Protein AF-A0A530K915-F1 (afdb_monomer)

Secondary structure (DSSP, 8-state):
---EEEE-GGG-EEEESSSPPP-------TT-TTTTTTT-SHHHHHHHHHHH-

pLDDT: mean 85.82, std 12.49, range [54.81, 97.25]

Solvent-accessible surface area (backbone atoms only — not comparable to full-atom values): 3570 Å² total; per-residue (Å²): 110,83,70,43,78,44,82,48,80,92,88,39,70,47,77,42,48,88,52,89,81,88,79,85,86,81,80,71,43,81,78,45,88,86,60,81,37,70,29,57,49,70,70,45,38,52,57,50,54,64,70,72,108

Sequence (53 aa):
MTARRWQLAHGRYLDLGDKAVVVGILNVTPDSFSDGGLFDAPDKALAQARRIV

Radius of gyration: 15.09 Å; Cα contacts (8 Å, |Δi|>4): 49; chains: 1; bounding box: 35×18×37 Å

Structure (mmCIF, N/CA/C/O backbone):
data_AF-A0A530K915-F1
#
_entry.id   AF-A0A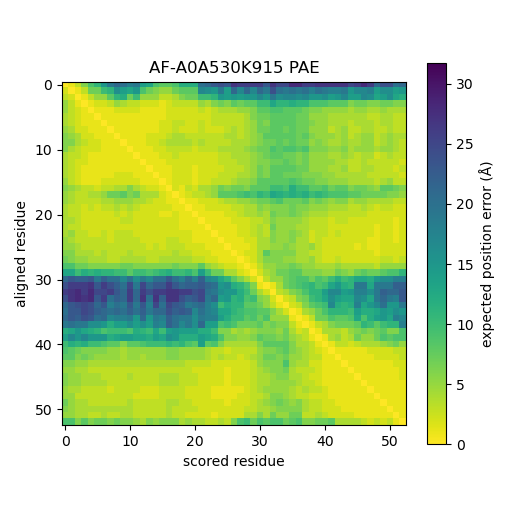530K915-F1
#
loop_
_atom_site.group_PDB
_atom_site.id
_atom_site.type_symbol
_atom_site.label_atom_id
_atom_site.label_alt_id
_atom_site.label_comp_id
_atom_site.label_asym_id
_atom_site.label_entity_id
_atom_site.label_seq_id
_atom_site.pdbx_PDB_ins_code
_atom_site.Cartn_x
_atom_site.Cartn_y
_atom_site.Cartn_z
_atom_site.occupancy
_atom_site.B_iso_or_equiv
_atom_site.auth_seq_id
_atom_site.auth_comp_id
_atom_site.auth_asym_id
_atom_site.auth_atom_id
_atom_site.pdbx_PDB_model_num
ATOM 1 N N . MET A 1 1 ? -10.016 2.848 22.699 1.00 65.19 1 MET A N 1
ATOM 2 C CA . MET A 1 1 ? -9.748 4.245 22.262 1.00 65.19 1 MET A CA 1
ATOM 3 C C . MET A 1 1 ? -10.841 4.613 21.265 1.00 65.19 1 MET A C 1
ATOM 5 O O . MET A 1 1 ? -11.394 3.700 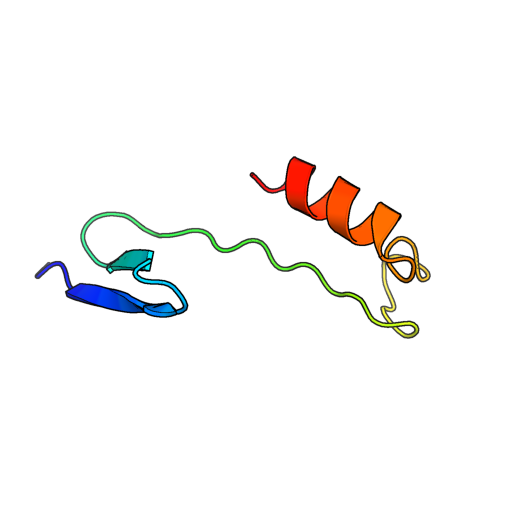20.674 1.00 65.19 1 MET A O 1
ATOM 9 N N . THR A 1 2 ? -11.239 5.876 21.085 1.00 76.19 2 THR A N 1
ATOM 10 C CA . THR A 1 2 ? -12.328 6.159 20.128 1.00 76.19 2 THR A CA 1
ATOM 11 C C . THR A 1 2 ? -11.846 5.875 18.709 1.00 76.19 2 THR A C 1
ATOM 13 O O . THR A 1 2 ? -10.900 6.511 18.244 1.00 76.19 2 THR A O 1
ATOM 16 N N . ALA A 1 3 ? -12.479 4.915 18.034 1.00 85.31 3 ALA A N 1
ATOM 17 C CA . ALA A 1 3 ? -12.180 4.614 16.645 1.00 85.31 3 ALA A CA 1
ATOM 18 C C . ALA A 1 3 ? -12.486 5.841 15.771 1.00 85.31 3 ALA A C 1
ATOM 20 O O . ALA A 1 3 ? -13.575 6.416 15.838 1.00 85.31 3 ALA A O 1
ATOM 21 N N . ARG A 1 4 ? -11.516 6.255 14.955 1.00 93.69 4 ARG A N 1
ATOM 22 C CA . ARG A 1 4 ? -11.646 7.349 13.993 1.00 93.69 4 ARG A CA 1
ATOM 23 C C . ARG A 1 4 ? -11.663 6.777 12.587 1.00 93.69 4 ARG A C 1
ATOM 25 O O . ARG A 1 4 ? -10.691 6.166 12.151 1.00 93.69 4 ARG A O 1
ATOM 32 N N . ARG A 1 5 ? -12.727 7.072 11.844 1.00 94.94 5 ARG A N 1
ATOM 33 C CA . ARG A 1 5 ? -12.782 6.790 10.412 1.00 94.94 5 ARG A CA 1
ATOM 34 C C . ARG A 1 5 ? -12.045 7.874 9.631 1.00 94.94 5 ARG A C 1
ATOM 36 O O . ARG A 1 5 ? -12.470 9.030 9.616 1.00 94.94 5 ARG A O 1
ATOM 43 N N . TRP A 1 6 ? -10.952 7.505 8.975 1.00 95.81 6 TRP A N 1
ATOM 44 C CA . TRP A 1 6 ? -10.238 8.370 8.041 1.00 95.81 6 TRP A CA 1
ATOM 45 C C . TRP A 1 6 ? -10.732 8.109 6.618 1.00 95.81 6 TRP A C 1
ATOM 47 O O . TRP A 1 6 ? -10.557 7.016 6.085 1.00 95.81 6 TRP A O 1
ATOM 57 N N . GLN A 1 7 ? -11.362 9.114 6.010 1.00 97.25 7 GLN A N 1
ATOM 58 C CA . GLN A 1 7 ? -11.791 9.065 4.614 1.00 97.25 7 GLN A CA 1
ATOM 59 C C . GLN A 1 7 ? -10.594 9.132 3.659 1.00 97.25 7 GLN A C 1
ATOM 61 O O . GLN A 1 7 ? -9.712 9.978 3.814 1.00 97.25 7 GLN A O 1
ATOM 66 N N . LEU A 1 8 ? -10.601 8.258 2.658 1.00 96.38 8 LEU A N 1
ATOM 67 C CA . LEU A 1 8 ? -9.659 8.217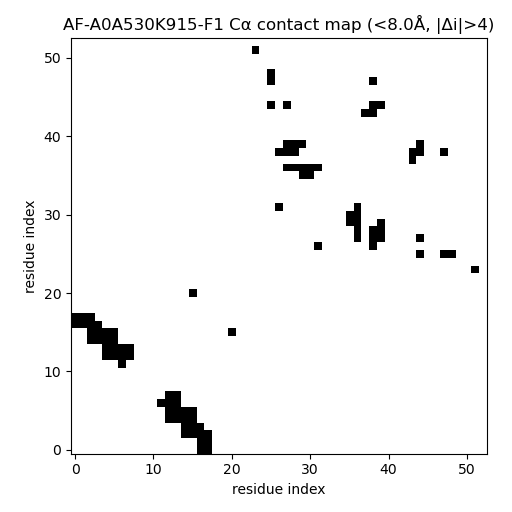 1.546 1.00 96.38 8 LEU A CA 1
ATOM 68 C C . LEU A 1 8 ? -10.391 8.536 0.234 1.00 96.38 8 LEU A C 1
ATOM 70 O O . LEU A 1 8 ? -11.617 8.637 0.170 1.00 96.38 8 LEU A O 1
ATOM 74 N N . ALA A 1 9 ? -9.635 8.663 -0.853 1.00 96.25 9 ALA A N 1
ATOM 75 C CA . ALA A 1 9 ? -10.215 8.856 -2.175 1.00 96.25 9 ALA A CA 1
ATOM 76 C C . ALA A 1 9 ? -11.043 7.635 -2.631 1.00 96.25 9 ALA A C 1
ATOM 78 O O . ALA A 1 9 ? -10.760 6.489 -2.264 1.00 96.25 9 ALA A O 1
ATOM 79 N N . HIS A 1 10 ? -11.991 7.880 -3.541 1.00 96.75 10 HIS A N 1
ATOM 80 C CA . HIS A 1 10 ? -12.845 6.857 -4.166 1.00 96.75 10 HIS A CA 1
ATOM 81 C C . HIS A 1 10 ? -13.799 6.152 -3.183 1.00 96.75 10 HIS A C 1
ATOM 83 O O . HIS A 1 10 ? -14.052 4.959 -3.315 1.00 96.75 10 HIS A O 1
ATOM 89 N N . GLY A 1 11 ? -14.298 6.866 -2.165 1.00 96.88 11 GLY A N 1
ATOM 90 C CA . GLY A 1 11 ? -15.252 6.323 -1.185 1.00 96.88 11 GLY A CA 1
ATOM 91 C C . GLY A 1 11 ? -14.665 5.276 -0.229 1.00 96.88 11 GLY A C 1
ATOM 92 O O . GLY A 1 11 ? -15.411 4.592 0.468 1.00 96.88 11 GLY A O 1
ATOM 93 N N . ARG A 1 12 ? -13.335 5.132 -0.198 1.00 96.69 12 ARG A N 1
ATOM 94 C CA . ARG A 1 12 ? -12.621 4.212 0.696 1.00 96.69 12 ARG A CA 1
ATOM 95 C C . ARG A 1 12 ? -12.347 4.873 2.045 1.00 96.69 12 ARG A C 1
ATOM 97 O O . ARG A 1 12 ? -12.292 6.095 2.138 1.00 96.69 12 ARG A O 1
ATOM 104 N N . TYR A 1 13 ? -12.122 4.073 3.083 1.00 96.25 13 TYR A N 1
ATOM 105 C CA . TYR A 1 13 ? -11.786 4.574 4.415 1.00 96.25 13 TYR A CA 1
ATOM 106 C C . TYR A 1 13 ? -10.887 3.602 5.190 1.00 96.25 13 TYR A C 1
ATOM 108 O O . TYR A 1 13 ? -10.840 2.412 4.881 1.00 96.25 13 TYR A O 1
ATOM 116 N N . LEU A 1 14 ? -10.199 4.118 6.211 1.00 95.62 14 LEU A N 1
ATOM 117 C CA . LEU A 1 14 ? -9.487 3.337 7.227 1.00 95.62 14 LEU A CA 1
ATOM 118 C C . LEU A 1 14 ? -10.106 3.612 8.596 1.00 95.62 14 LEU A C 1
ATOM 120 O O . LEU A 1 14 ? -10.298 4.772 8.962 1.00 95.62 14 LEU A O 1
ATOM 124 N N . ASP A 1 15 ? -10.386 2.564 9.364 1.00 94.94 15 ASP A N 1
ATOM 125 C CA . ASP A 1 15 ? -10.782 2.697 10.764 1.00 94.94 15 ASP A CA 1
ATOM 126 C C . ASP A 1 15 ? -9.515 2.624 11.636 1.00 94.94 15 ASP A C 1
ATOM 128 O O . ASP A 1 15 ? -8.858 1.587 11.722 1.00 94.94 15 ASP A O 1
ATOM 132 N N . LEU A 1 16 ? -9.141 3.753 12.242 1.00 94.38 16 LEU A N 1
ATOM 133 C CA . LEU A 1 16 ? -7.982 3.875 13.129 1.00 94.38 16 LEU A CA 1
ATOM 134 C C . LEU A 1 16 ? -8.428 3.789 14.588 1.00 94.38 16 LEU A C 1
ATOM 136 O O . LEU A 1 16 ? -9.353 4.496 14.982 1.00 94.38 16 LEU A O 1
ATOM 140 N N . GLY A 1 17 ? -7.762 2.984 15.415 1.00 91.94 17 GLY A N 1
ATOM 141 C CA . GLY A 1 17 ? -8.100 2.881 16.835 1.00 91.94 17 GLY A CA 1
ATOM 142 C C . GLY A 1 17 ? -7.591 1.588 17.448 1.00 91.94 17 GLY A C 1
ATOM 143 O O . GLY A 1 17 ? -6.388 1.383 17.549 1.00 91.94 17 GLY A O 1
ATOM 144 N N . ASP A 1 18 ? -8.516 0.716 17.845 1.00 89.38 18 ASP A N 1
ATOM 145 C CA . ASP A 1 18 ? -8.218 -0.477 18.647 1.00 89.38 18 ASP A CA 1
ATOM 146 C C . ASP A 1 18 ? -7.330 -1.518 17.934 1.00 89.38 18 ASP A C 1
ATOM 148 O O . ASP A 1 18 ? -6.773 -2.400 18.585 1.00 89.38 18 ASP A O 1
ATOM 152 N N . LYS A 1 19 ? -7.161 -1.418 16.607 1.00 91.62 19 LYS A N 1
ATOM 153 C CA . LYS A 1 19 ? -6.194 -2.209 15.833 1.00 91.62 19 LYS A CA 1
ATOM 154 C C . LYS A 1 19 ? -5.227 -1.299 15.084 1.00 91.62 19 LYS A C 1
ATOM 156 O O . LYS A 1 19 ? -5.636 -0.306 14.482 1.00 91.62 19 LYS A O 1
ATOM 161 N N . ALA A 1 20 ? -3.952 -1.682 15.084 1.00 92.62 20 ALA A N 1
ATOM 162 C CA . ALA A 1 20 ? -2.945 -1.045 14.251 1.00 92.62 20 ALA A CA 1
ATOM 163 C C . ALA A 1 20 ? -3.192 -1.372 12.772 1.00 92.62 20 ALA A C 1
ATOM 165 O O . ALA A 1 20 ? -3.507 -2.509 12.419 1.00 92.62 20 ALA A O 1
ATOM 166 N N . VAL A 1 21 ? -3.015 -0.370 11.914 1.00 94.56 21 VAL A N 1
ATOM 167 C CA . VAL A 1 21 ? -3.059 -0.525 10.458 1.00 94.56 21 VAL A CA 1
ATOM 168 C C . VAL A 1 21 ? -1.626 -0.543 9.945 1.00 94.56 21 VAL A C 1
ATOM 170 O O . VAL A 1 21 ? -0.866 0.389 10.199 1.00 94.56 21 VAL A O 1
ATOM 173 N N . VAL A 1 22 ? -1.264 -1.600 9.220 1.00 95.38 22 VAL A N 1
ATOM 174 C CA . VAL A 1 22 ? 0.024 -1.694 8.528 1.00 95.38 22 VAL A CA 1
ATOM 175 C C . VAL A 1 22 ? -0.156 -1.166 7.111 1.00 95.38 22 VAL A C 1
ATOM 177 O O . VAL A 1 22 ? -1.078 -1.573 6.408 1.00 95.38 22 VAL A O 1
ATOM 180 N N . VAL A 1 23 ? 0.722 -0.256 6.694 1.00 95.56 23 VAL A N 1
ATOM 181 C CA . VAL A 1 23 ? 0.732 0.301 5.340 1.00 95.56 23 VAL A CA 1
ATOM 182 C C . VAL A 1 23 ? 2.019 -0.135 4.661 1.00 95.56 23 VAL A C 1
ATOM 184 O O . VAL A 1 23 ? 3.109 0.218 5.107 1.00 95.56 23 VAL A O 1
ATOM 187 N N . GLY A 1 24 ? 1.893 -0.917 3.592 1.00 94.38 24 GLY A N 1
ATOM 188 C CA . GLY A 1 24 ? 3.038 -1.286 2.771 1.00 94.38 24 GLY A CA 1
ATOM 189 C C . GLY A 1 24 ? 3.507 -0.105 1.929 1.00 94.38 24 GLY A C 1
ATOM 190 O O . GLY A 1 24 ? 2.706 0.543 1.255 1.00 94.38 24 GLY A O 1
ATOM 191 N N . ILE A 1 25 ? 4.807 0.166 1.968 1.00 91.50 25 ILE A N 1
ATOM 192 C CA . ILE A 1 25 ? 5.448 1.189 1.143 1.00 91.50 25 ILE A CA 1
ATOM 193 C C . ILE A 1 25 ? 5.977 0.512 -0.121 1.00 91.50 25 ILE A C 1
ATOM 195 O O . ILE A 1 25 ? 6.683 -0.492 -0.041 1.00 91.50 25 ILE A O 1
ATOM 199 N N . LEU A 1 26 ? 5.645 1.076 -1.281 1.00 89.12 26 LEU A N 1
ATOM 200 C CA . LEU A 1 26 ? 6.212 0.691 -2.567 1.00 89.12 26 LEU A CA 1
ATOM 201 C C . LEU A 1 26 ? 6.835 1.924 -3.215 1.00 89.12 26 LEU A C 1
ATOM 203 O O . LEU A 1 26 ? 6.120 2.815 -3.672 1.00 89.12 26 LEU A O 1
ATOM 207 N N . ASN A 1 27 ? 8.162 1.963 -3.254 1.00 85.81 27 ASN A N 1
ATOM 208 C CA . ASN A 1 27 ? 8.894 3.010 -3.951 1.00 85.81 27 ASN A CA 1
ATOM 209 C C . ASN A 1 27 ? 8.987 2.654 -5.439 1.00 85.81 27 ASN A C 1
ATOM 211 O O . ASN A 1 27 ? 9.338 1.530 -5.791 1.00 85.81 27 ASN A O 1
ATOM 215 N N . VAL A 1 28 ? 8.659 3.614 -6.301 1.00 86.19 28 VAL A N 1
ATOM 216 C CA . VAL A 1 28 ? 8.757 3.492 -7.763 1.00 86.19 28 VAL A CA 1
ATOM 217 C C . VAL A 1 28 ? 9.601 4.660 -8.246 1.00 86.19 28 VAL A C 1
ATOM 219 O O . VAL A 1 28 ? 9.080 5.662 -8.73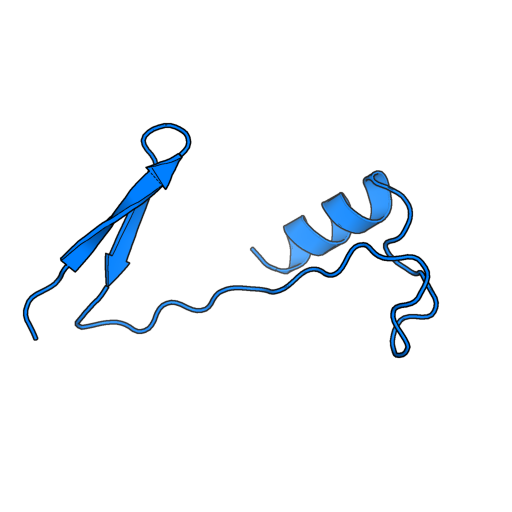6 1.00 86.19 28 VAL A O 1
ATOM 222 N N . THR A 1 29 ? 10.904 4.577 -7.993 1.00 77.56 29 THR A N 1
ATOM 223 C CA . THR A 1 29 ? 11.853 5.630 -8.347 1.00 77.56 29 THR A CA 1
ATOM 224 C C . THR A 1 29 ? 13.146 5.024 -8.904 1.00 77.56 29 THR A C 1
ATOM 226 O O . THR A 1 29 ? 13.643 4.048 -8.331 1.00 77.56 29 THR A O 1
ATOM 229 N N . PRO A 1 30 ? 13.728 5.625 -9.966 1.00 68.19 30 PRO A N 1
ATOM 230 C CA . PRO A 1 30 ? 14.958 5.123 -10.592 1.00 68.19 30 PRO A CA 1
ATOM 231 C C . PRO A 1 30 ? 16.190 5.109 -9.677 1.00 68.19 30 PRO A C 1
ATOM 233 O O . PRO A 1 30 ? 17.210 4.512 -10.004 1.00 68.19 30 PRO A O 1
ATOM 236 N N . ASP A 1 31 ? 16.125 5.823 -8.556 1.00 68.00 31 ASP A N 1
ATOM 237 C CA . ASP A 1 31 ? 17.220 6.095 -7.624 1.00 68.00 31 ASP A CA 1
ATOM 238 C C . ASP A 1 31 ? 17.093 5.335 -6.291 1.00 68.00 31 ASP A C 1
ATOM 240 O O . ASP A 1 31 ? 17.817 5.621 -5.334 1.00 68.00 31 ASP A O 1
ATOM 244 N N . SER A 1 32 ? 16.195 4.348 -6.199 1.00 60.09 32 SER A N 1
ATOM 245 C CA . SER A 1 32 ? 16.041 3.540 -4.986 1.00 60.09 32 SER A CA 1
ATOM 246 C C . SER A 1 32 ? 17.292 2.676 -4.716 1.00 60.09 32 SER A C 1
ATOM 248 O O . SER A 1 32 ? 17.543 1.648 -5.344 1.00 60.09 32 SER A O 1
ATOM 250 N N . PHE A 1 33 ? 18.093 3.120 -3.741 1.00 54.81 33 PHE A N 1
ATOM 251 C CA . PHE A 1 33 ? 19.437 2.621 -3.401 1.00 54.81 33 PHE A CA 1
ATOM 252 C C . PHE A 1 33 ? 19.518 1.148 -2.938 1.00 54.81 33 PHE A C 1
ATOM 254 O O . PHE A 1 33 ? 20.622 0.616 -2.853 1.00 54.81 33 PHE A O 1
ATOM 261 N N . SER A 1 34 ? 18.399 0.479 -2.625 1.00 62.50 34 SER A N 1
ATOM 262 C CA . SER A 1 34 ? 18.390 -0.915 -2.136 1.00 62.50 34 SER A CA 1
ATOM 263 C C . SER A 1 34 ? 17.993 -1.952 -3.186 1.00 62.50 34 SER A C 1
ATOM 265 O O . SER A 1 34 ? 18.477 -3.081 -3.135 1.00 62.50 34 SER A O 1
ATOM 267 N N . ASP A 1 35 ? 17.139 -1.573 -4.141 1.00 59.62 35 ASP A N 1
ATOM 268 C CA . ASP A 1 35 ? 16.467 -2.523 -5.036 1.00 59.62 35 ASP A CA 1
ATOM 269 C C . ASP A 1 35 ? 16.992 -2.423 -6.477 1.00 59.62 35 ASP A C 1
ATOM 271 O O . ASP A 1 35 ? 16.539 -3.157 -7.350 1.00 59.62 35 ASP A O 1
ATOM 275 N N . GLY A 1 36 ? 17.930 -1.509 -6.758 1.00 61.19 36 GLY A N 1
ATOM 276 C CA . GLY A 1 36 ? 18.574 -1.375 -8.071 1.00 61.19 36 GLY A CA 1
ATOM 277 C C . GLY A 1 36 ? 17.603 -1.101 -9.226 1.00 61.19 36 GLY A C 1
ATOM 278 O O . GLY A 1 36 ? 17.847 -1.555 -10.343 1.00 61.19 36 GLY A O 1
ATOM 279 N N . GLY A 1 37 ? 16.478 -0.433 -8.955 1.00 65.31 37 GLY A N 1
ATOM 280 C CA . GLY A 1 37 ? 15.451 -0.146 -9.960 1.00 65.31 37 GLY A CA 1
ATOM 281 C C . GLY A 1 37 ? 14.521 -1.323 -10.296 1.00 65.31 37 GLY A C 1
ATOM 282 O O . GLY A 1 37 ? 13.878 -1.355 -11.351 1.00 65.31 37 GLY A O 1
ATOM 283 N N . LEU A 1 38 ? 14.424 -2.336 -9.421 1.00 64.56 38 LEU A N 1
ATOM 284 C CA . LEU A 1 38 ? 13.589 -3.527 -9.646 1.00 64.56 38 LEU A CA 1
ATOM 285 C C . LEU A 1 38 ? 12.108 -3.218 -9.918 1.00 64.56 38 LEU A C 1
ATOM 287 O O . LEU A 1 38 ? 11.438 -4.052 -10.528 1.00 64.56 38 LEU A O 1
ATOM 291 N N . PHE A 1 39 ? 11.594 -2.053 -9.519 1.00 72.69 39 PHE A N 1
ATOM 292 C CA . PHE A 1 39 ? 10.186 -1.678 -9.692 1.00 72.69 39 PHE A CA 1
ATOM 293 C C . PHE A 1 39 ? 9.959 -0.479 -10.615 1.00 72.69 39 PHE A C 1
ATOM 295 O O . PHE A 1 39 ? 8.833 -0.005 -10.712 1.00 72.69 39 PHE A O 1
ATOM 302 N N . ASP A 1 40 ? 10.978 -0.038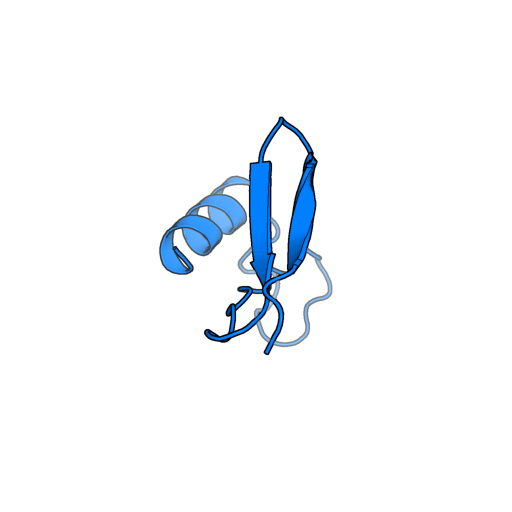 -11.353 1.00 73.56 40 ASP A N 1
ATOM 303 C CA . ASP A 1 40 ? 10.908 1.176 -12.184 1.00 73.56 40 ASP A CA 1
ATOM 304 C C . ASP A 1 40 ? 9.955 1.042 -13.380 1.00 73.56 40 ASP A C 1
ATOM 306 O O . ASP A 1 40 ? 9.512 2.031 -13.962 1.00 73.56 40 ASP A O 1
ATOM 310 N N . ALA A 1 41 ? 9.612 -0.197 -13.742 1.00 82.94 41 ALA A N 1
ATOM 311 C CA . ALA A 1 41 ? 8.590 -0.494 -14.733 1.00 82.94 41 ALA A CA 1
ATOM 312 C C . ALA A 1 41 ? 7.215 -0.683 -14.058 1.00 82.94 41 ALA A C 1
ATOM 314 O O . ALA A 1 41 ? 7.122 -1.471 -13.107 1.00 82.94 41 ALA A O 1
ATOM 315 N N . PRO A 1 42 ? 6.130 -0.076 -14.586 1.00 87.25 42 PRO A N 1
ATOM 316 C CA . PRO A 1 42 ? 4.785 -0.179 -14.013 1.00 87.25 42 PRO A CA 1
ATOM 317 C C . PRO A 1 42 ? 4.337 -1.613 -13.702 1.00 87.25 42 PRO A C 1
ATOM 319 O O . PRO A 1 42 ? 3.805 -1.875 -12.625 1.00 87.25 42 PRO A O 1
ATOM 322 N N . ASP A 1 43 ? 4.616 -2.567 -14.591 1.00 90.06 43 ASP A N 1
ATOM 323 C CA . ASP A 1 43 ? 4.219 -3.967 -14.400 1.00 90.06 43 ASP A CA 1
ATOM 324 C C . ASP A 1 43 ? 4.909 -4.620 -13.197 1.00 90.06 43 ASP A C 1
ATOM 326 O O . ASP A 1 43 ? 4.294 -5.395 -12.457 1.00 90.06 43 ASP A O 1
ATOM 330 N N . LYS A 1 44 ? 6.180 -4.279 -12.955 1.00 89.00 44 LYS A N 1
ATOM 331 C CA . LYS A 1 44 ? 6.939 -4.796 -11.811 1.00 89.00 44 LYS A CA 1
ATOM 332 C C . LYS A 1 44 ? 6.443 -4.183 -10.504 1.00 89.00 44 LYS A C 1
ATOM 334 O O . LYS A 1 44 ? 6.271 -4.915 -9.528 1.00 89.00 44 LYS A O 1
ATOM 339 N N . ALA A 1 45 ? 6.148 -2.882 -10.500 1.00 90.19 45 ALA A N 1
ATOM 340 C CA . ALA A 1 45 ? 5.524 -2.212 -9.362 1.00 90.19 45 ALA A CA 1
ATOM 341 C C . ALA A 1 45 ? 4.158 -2.837 -9.024 1.00 90.19 45 ALA A C 1
ATOM 343 O O . ALA A 1 45 ? 3.896 -3.176 -7.870 1.00 90.19 45 ALA A O 1
ATOM 344 N N . LEU A 1 46 ? 3.313 -3.095 -10.027 1.00 93.44 46 LEU A N 1
ATOM 345 C CA . LEU A 1 46 ? 2.022 -3.760 -9.826 1.00 93.44 46 LEU A CA 1
ATOM 346 C C . LEU A 1 46 ? 2.182 -5.179 -9.262 1.00 93.44 46 LEU A C 1
ATOM 348 O O . LEU A 1 46 ? 1.461 -5.561 -8.338 1.00 93.44 46 LEU A O 1
ATOM 352 N N . ALA A 1 47 ? 3.136 -5.960 -9.774 1.00 93.69 47 ALA A N 1
ATOM 353 C CA . ALA A 1 47 ? 3.425 -7.296 -9.255 1.00 93.69 47 ALA A CA 1
ATOM 354 C C . ALA A 1 47 ? 3.940 -7.274 -7.803 1.00 93.69 47 ALA A C 1
ATOM 356 O O . ALA A 1 47 ? 3.676 -8.208 -7.046 1.00 93.69 47 ALA A O 1
ATOM 357 N N . GLN A 1 48 ? 4.670 -6.231 -7.400 1.00 92.81 48 GLN A N 1
ATOM 358 C CA . GLN A 1 48 ? 5.094 -6.039 -6.011 1.00 92.81 48 GLN A CA 1
ATOM 359 C C . GLN A 1 48 ? 3.936 -5.598 -5.115 1.00 92.81 48 GLN A C 1
ATOM 361 O O . GLN A 1 48 ? 3.769 -6.154 -4.033 1.00 92.81 48 GLN A O 1
ATOM 3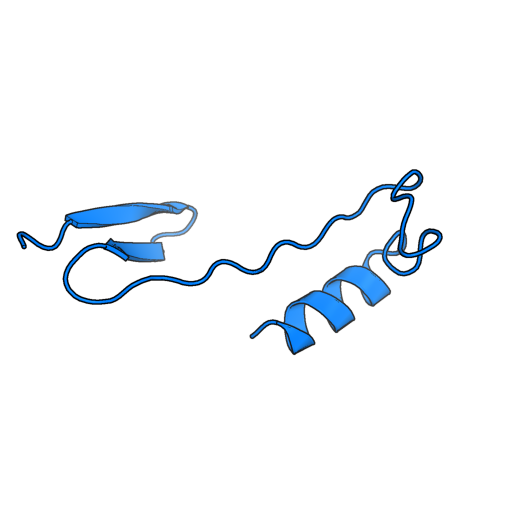66 N N . ALA A 1 49 ? 3.089 -4.674 -5.573 1.00 94.44 49 ALA A N 1
ATOM 367 C CA . ALA A 1 49 ? 1.904 -4.252 -4.830 1.00 94.44 49 ALA A CA 1
ATOM 368 C C . ALA A 1 49 ? 0.985 -5.441 -4.503 1.00 94.44 49 ALA A C 1
ATOM 370 O O . ALA A 1 49 ? 0.491 -5.542 -3.387 1.00 94.44 49 ALA A O 1
ATOM 371 N N . ARG A 1 50 ? 0.832 -6.391 -5.437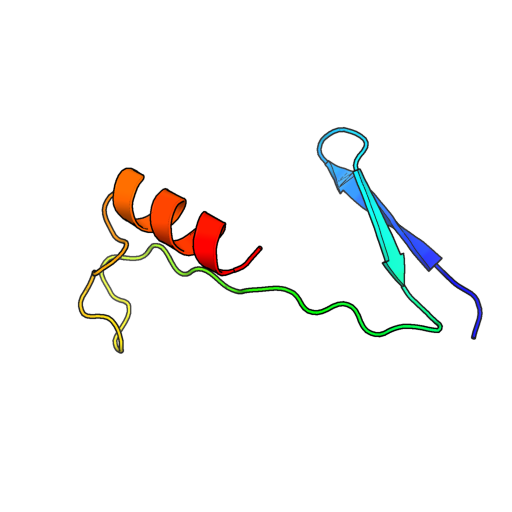 1.00 95.75 50 ARG A N 1
ATOM 372 C CA . ARG A 1 50 ? 0.082 -7.646 -5.229 1.00 95.75 50 ARG A CA 1
ATOM 373 C C . ARG A 1 50 ? 0.706 -8.610 -4.217 1.00 95.75 50 ARG A C 1
ATOM 375 O O . ARG A 1 50 ? 0.025 -9.531 -3.805 1.00 95.75 50 ARG A O 1
ATOM 382 N N . ARG A 1 51 ? 1.989 -8.457 -3.877 1.00 94.44 51 ARG A N 1
ATOM 383 C CA . ARG A 1 51 ? 2.663 -9.258 -2.836 1.00 94.44 51 ARG A CA 1
ATOM 384 C C . ARG A 1 51 ? 2.543 -8.636 -1.446 1.00 94.44 51 ARG A C 1
ATOM 386 O O . ARG A 1 51 ? 2.777 -9.321 -0.459 1.00 94.44 51 ARG A O 1
ATOM 393 N N . ILE A 1 52 ? 2.246 -7.338 -1.382 1.00 94.44 52 ILE A N 1
ATOM 394 C CA . ILE A 1 52 ? 2.061 -6.589 -0.133 1.00 94.44 52 ILE A CA 1
ATOM 395 C C . ILE A 1 52 ? 0.674 -6.853 0.471 1.00 94.44 52 ILE A C 1
ATOM 397 O O . ILE A 1 52 ? 0.522 -6.784 1.691 1.00 94.44 52 ILE A O 1
ATOM 401 N N . VAL A 1 53 ? -0.321 -7.117 -0.379 1.00 91.19 53 VAL A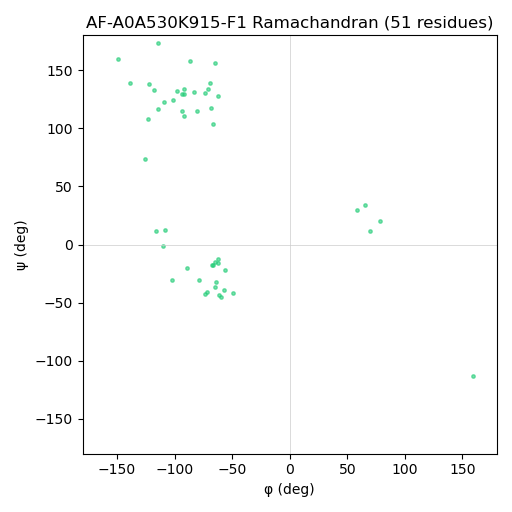 N 1
ATOM 402 C CA . VAL A 1 53 ? -1.718 -7.396 -0.009 1.00 91.19 53 VAL A CA 1
ATOM 403 C C . VAL A 1 53 ? -2.031 -8.880 -0.095 1.00 91.19 53 VAL A C 1
ATOM 405 O O . VA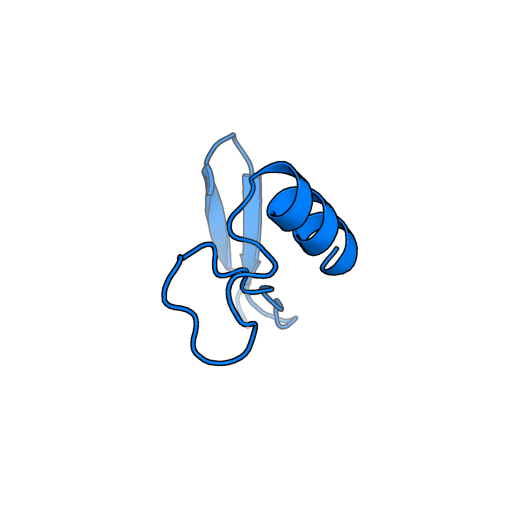L A 1 53 ? -2.889 -9.316 0.701 1.00 91.19 53 VAL A O 1
#

Mean predicted aligned error: 6.29 Å

Foldseek 3Di:
DDWDWADDPPRDTDTDDPDDDDDDDQDQDCVPPPCNNQRVDPVSSVVVVVVVD